Protein AF-A0A932GQT1-F1 (afdb_monomer)

Foldseek 3Di:
DDDDFDEAEDDDDFAEDADPVCQVVSLVVLVVVVVVVVVVQCPDPPTNHPYYHYDPNSRRGHYPVPPPPD

InterPro domains:
  IPR036526 Carbon-nitrogen hydrolase superfamily [G3DSA:3.60.110.10] (1-70)
  IPR036526 Carbon-nitrogen hydrolase superfamily [SSF56317] (6-65)

Sequence (70 aa):
MPDIYGVMCVQAETHVVTGPSDRDEVIQRNVARAVDLLEFAGAEARFETRLVVFPEFCLTGVPESRTLQD

Structure (mmCIF, N/CA/C/O backbone):
data_AF-A0A932GQT1-F1
#
_entry.id   AF-A0A932GQT1-F1
#
loop_
_atom_site.group_PDB
_atom_site.id
_atom_site.type_symbol
_atom_site.label_atom_id
_atom_site.label_alt_id
_atom_site.label_comp_id
_atom_site.label_asym_id
_atom_site.label_entity_id
_atom_site.label_seq_id
_atom_site.pdbx_PDB_ins_code
_atom_site.Cartn_x
_atom_site.Cartn_y
_atom_site.Cartn_z
_atom_site.occupancy
_atom_site.B_iso_or_equiv
_atom_site.auth_seq_id
_atom_site.auth_comp_id
_atom_site.auth_asym_id
_atom_site.auth_atom_id
_atom_site.pdbx_PDB_model_num
ATOM 1 N N . MET A 1 1 ? 26.788 -11.123 -15.638 1.00 58.28 1 MET A N 1
ATOM 2 C CA . MET A 1 1 ? 26.454 -9.807 -15.055 1.00 58.28 1 MET A CA 1
ATOM 3 C C . MET A 1 1 ? 25.354 -10.036 -14.033 1.00 58.28 1 MET A C 1
ATOM 5 O O . MET A 1 1 ? 24.522 -10.889 -14.315 1.00 58.28 1 MET A O 1
ATOM 9 N N . PRO A 1 2 ? 25.373 -9.392 -12.856 1.00 75.56 2 PRO A N 1
ATOM 10 C CA . PRO A 1 2 ? 24.231 -9.452 -11.948 1.00 75.56 2 PRO A CA 1
ATOM 11 C C . PRO A 1 2 ? 23.020 -8.764 -12.593 1.00 75.56 2 PRO A C 1
ATOM 13 O O . PRO A 1 2 ? 23.179 -7.724 -13.231 1.00 75.56 2 PRO A O 1
ATOM 16 N N . ASP A 1 3 ? 21.838 -9.355 -12.432 1.00 79.44 3 ASP A N 1
ATOM 17 C CA . ASP A 1 3 ? 20.566 -8.757 -12.847 1.00 79.44 3 ASP A CA 1
ATOM 18 C C . ASP A 1 3 ? 20.276 -7.535 -11.963 1.00 79.44 3 ASP A C 1
ATOM 20 O O . ASP A 1 3 ? 20.123 -7.660 -10.746 1.00 79.44 3 ASP A O 1
ATOM 24 N N . ILE A 1 4 ? 20.230 -6.349 -12.571 1.00 82.75 4 ILE A N 1
ATOM 25 C CA . ILE A 1 4 ? 19.865 -5.098 -11.898 1.00 82.75 4 ILE A CA 1
ATOM 26 C C . ILE A 1 4 ? 18.360 -4.903 -12.071 1.00 82.75 4 ILE A C 1
ATOM 28 O O . ILE A 1 4 ? 17.861 -4.980 -13.190 1.00 82.75 4 ILE A O 1
ATOM 32 N N . TYR A 1 5 ? 17.644 -4.629 -10.982 1.00 86.50 5 TYR A N 1
ATOM 33 C CA . TYR A 1 5 ? 16.206 -4.363 -11.014 1.00 86.50 5 TYR A CA 1
ATOM 34 C C . TYR A 1 5 ? 15.833 -3.161 -10.148 1.00 86.50 5 TYR A C 1
ATOM 36 O O . TYR A 1 5 ? 16.542 -2.808 -9.202 1.00 86.50 5 TYR A O 1
ATOM 44 N N . GLY A 1 6 ? 14.712 -2.528 -10.492 1.00 88.06 6 GLY A N 1
ATOM 45 C CA . GLY A 1 6 ? 14.145 -1.422 -9.730 1.00 88.06 6 GLY A CA 1
ATOM 46 C C . GLY A 1 6 ? 13.450 -1.903 -8.458 1.00 88.06 6 GLY A C 1
ATOM 47 O O . GLY A 1 6 ? 12.750 -2.921 -8.468 1.00 88.06 6 GLY A O 1
ATOM 48 N N . VAL A 1 7 ? 13.619 -1.140 -7.377 1.00 90.38 7 VAL A N 1
ATOM 49 C CA . VAL A 1 7 ? 12.870 -1.299 -6.126 1.00 90.38 7 VAL A CA 1
ATOM 50 C C . VAL A 1 7 ? 12.074 -0.026 -5.878 1.00 90.38 7 VAL A C 1
ATOM 52 O O . VAL A 1 7 ? 12.655 1.058 -5.820 1.00 90.38 7 VAL A O 1
ATOM 55 N N . MET A 1 8 ? 10.760 -0.158 -5.704 1.00 90.94 8 MET A N 1
ATOM 56 C CA . MET A 1 8 ? 9.882 0.951 -5.339 1.00 90.94 8 MET A CA 1
ATOM 57 C C . MET A 1 8 ? 9.483 0.841 -3.868 1.00 90.94 8 MET A C 1
ATOM 59 O O . MET A 1 8 ? 8.769 -0.078 -3.469 1.00 90.94 8 MET A O 1
ATOM 63 N N . CYS A 1 9 ? 9.933 1.798 -3.061 1.00 92.25 9 CYS A N 1
ATOM 64 C CA . CYS A 1 9 ? 9.531 1.922 -1.664 1.00 92.25 9 CYS A CA 1
ATOM 65 C C . CYS A 1 9 ? 8.350 2.886 -1.564 1.00 92.25 9 CYS A C 1
ATOM 67 O O . CYS A 1 9 ? 8.474 4.061 -1.909 1.00 92.25 9 CYS A O 1
ATOM 69 N N . VAL A 1 10 ? 7.209 2.397 -1.088 1.00 89.88 10 VAL A N 1
ATOM 70 C CA . VAL A 1 10 ? 5.991 3.196 -0.972 1.00 89.88 10 VAL A CA 1
ATOM 71 C C . VAL A 1 10 ? 5.991 3.950 0.355 1.00 89.88 10 VAL A C 1
ATOM 73 O O . VAL A 1 10 ? 6.071 3.347 1.423 1.00 89.88 10 VAL A O 1
ATOM 76 N N . GLN A 1 11 ? 5.829 5.271 0.296 1.00 86.44 11 GLN A N 1
ATOM 77 C CA . GLN A 1 11 ? 5.425 6.076 1.447 1.00 86.44 11 GLN A CA 1
ATOM 78 C C . GLN A 1 11 ? 3.943 6.404 1.296 1.00 86.44 11 GLN A C 1
ATOM 80 O O . GLN A 1 11 ? 3.565 7.241 0.482 1.00 86.44 11 GLN A O 1
ATOM 85 N N . ALA A 1 12 ? 3.103 5.703 2.051 1.00 78.94 12 ALA A N 1
ATOM 86 C CA . ALA A 1 12 ? 1.661 5.888 2.028 1.00 78.94 12 ALA A CA 1
ATOM 87 C C . ALA A 1 12 ? 1.161 6.236 3.428 1.00 78.94 12 ALA A C 1
ATOM 89 O O . ALA A 1 12 ? 1.614 5.657 4.414 1.00 78.94 12 ALA A O 1
ATOM 90 N N . GLU A 1 13 ? 0.205 7.159 3.510 1.00 77.50 13 GLU A N 1
ATOM 91 C CA . GLU A 1 13 ? -0.505 7.440 4.758 1.00 77.50 13 GLU A CA 1
ATOM 92 C C . GLU A 1 13 ? -1.284 6.198 5.189 1.00 77.50 13 GLU A C 1
ATOM 94 O O . GLU A 1 13 ? -2.053 5.646 4.402 1.00 77.50 13 GLU A O 1
ATOM 99 N N . THR A 1 14 ? -1.116 5.733 6.420 1.00 73.88 14 THR A N 1
ATOM 100 C CA . THR A 1 14 ? -1.887 4.588 6.908 1.00 73.88 14 THR A CA 1
ATOM 101 C C . THR A 1 14 ? -3.178 5.077 7.548 1.00 73.88 14 THR A C 1
ATOM 103 O O . THR A 1 14 ? -3.149 5.895 8.464 1.00 73.88 14 THR A O 1
ATOM 106 N N . HIS A 1 15 ? -4.321 4.574 7.080 1.00 80.25 15 HIS A N 1
ATOM 107 C CA . HIS A 1 15 ? -5.603 4.887 7.704 1.00 80.25 15 HIS A CA 1
ATOM 108 C C . HIS A 1 15 ? -5.713 4.225 9.085 1.00 80.25 15 HIS A C 1
ATOM 110 O O . HIS A 1 15 ? -5.269 3.090 9.285 1.00 80.25 15 HIS A O 1
ATOM 116 N N . VAL A 1 16 ? -6.285 4.957 10.040 1.00 80.25 16 VAL A N 1
ATOM 117 C CA . VAL A 1 16 ? -6.485 4.494 11.416 1.00 80.25 16 VAL A CA 1
ATOM 118 C C . VAL A 1 16 ? -7.764 3.671 11.488 1.00 80.25 16 VAL A C 1
ATOM 120 O O . VAL A 1 16 ? -8.779 4.053 10.911 1.00 80.25 16 VAL A O 1
ATOM 123 N N . VAL A 1 17 ? -7.704 2.549 12.202 1.00 82.00 17 VAL A N 1
ATOM 124 C CA . VAL A 1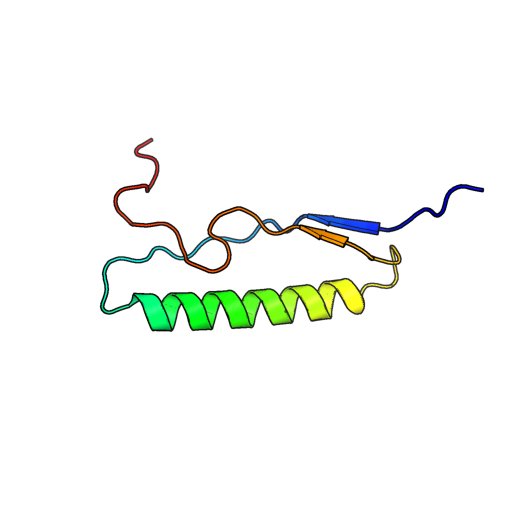 17 ? -8.886 1.771 12.586 1.00 82.00 17 VAL A CA 1
ATOM 125 C C . VAL A 1 17 ? -9.322 2.252 13.964 1.00 82.00 17 VAL A C 1
ATOM 127 O O . VAL A 1 17 ? -8.576 2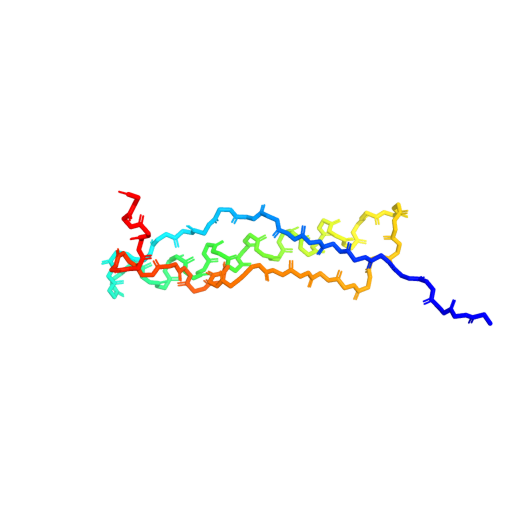.086 14.936 1.00 82.00 17 VAL A O 1
ATOM 130 N N . THR A 1 18 ? -10.509 2.854 14.040 1.00 82.12 18 THR A N 1
ATOM 131 C CA . THR A 1 18 ? -11.073 3.388 15.293 1.00 82.12 18 THR A CA 1
ATOM 132 C C . THR A 1 18 ? -11.776 2.300 16.106 1.00 82.12 18 THR A C 1
ATOM 134 O O . THR A 1 18 ? -11.828 2.359 17.334 1.00 82.12 18 THR A O 1
ATOM 137 N N . GLY A 1 19 ? -12.257 1.234 15.456 1.00 80.06 19 GLY A N 1
ATOM 138 C CA . GLY A 1 19 ? -12.854 0.098 16.144 1.00 80.06 19 GLY A CA 1
ATOM 139 C C . GLY A 1 19 ? -13.127 -1.118 15.251 1.00 80.06 19 GLY A C 1
ATOM 140 O O . GLY A 1 19 ? -12.682 -1.219 14.113 1.00 80.06 19 GLY A O 1
A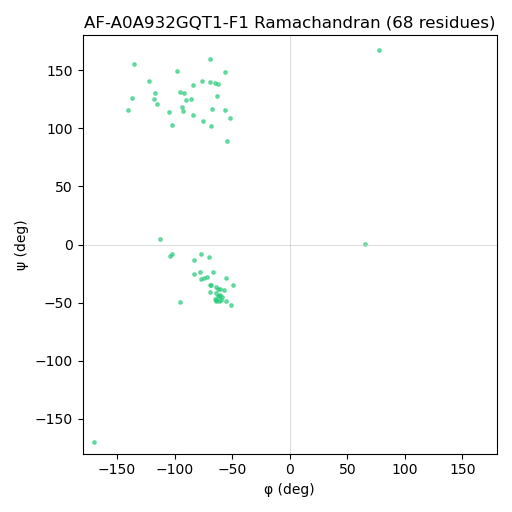TOM 141 N N . PRO A 1 20 ? -13.859 -2.121 15.756 1.00 84.06 20 PRO A N 1
ATOM 142 C CA . PRO A 1 20 ? -14.235 -3.280 14.946 1.00 84.06 20 PRO A CA 1
ATOM 143 C C . PRO A 1 20 ? -15.204 -2.940 13.803 1.00 84.06 20 PRO A C 1
ATOM 145 O O . PRO A 1 20 ? -15.279 -3.690 12.835 1.00 84.06 20 PRO A O 1
ATOM 148 N N . SER A 1 21 ? -15.961 -1.846 13.929 1.00 88.62 21 SER A N 1
ATOM 149 C CA . SER A 1 21 ? -17.037 -1.464 13.007 1.00 88.62 21 SER A CA 1
ATOM 150 C C . SER A 1 21 ? -16.559 -0.847 11.694 1.00 88.62 21 SER A C 1
A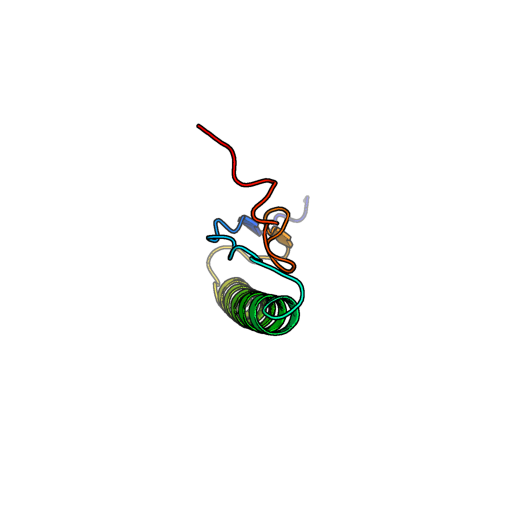TOM 152 O O . SER A 1 21 ? -17.246 -0.997 10.692 1.00 88.62 21 SER A O 1
ATOM 154 N N . ASP A 1 22 ? -15.413 -0.163 11.686 1.00 86.81 22 ASP A N 1
ATOM 155 C CA . ASP A 1 22 ? -14.823 0.486 10.504 1.00 86.81 22 ASP A CA 1
ATOM 156 C C . ASP A 1 22 ? -13.661 -0.322 9.900 1.00 86.81 22 ASP A C 1
ATOM 158 O O . ASP A 1 22 ? -13.197 -0.028 8.800 1.00 86.81 22 ASP A O 1
ATOM 162 N N . ARG A 1 23 ? -13.213 -1.382 10.585 1.00 87.44 23 ARG A N 1
ATOM 163 C CA . ARG A 1 23 ? -12.074 -2.216 10.178 1.00 87.44 23 ARG A CA 1
ATOM 164 C C . ARG A 1 23 ? -12.162 -2.700 8.731 1.00 87.44 23 ARG A C 1
ATOM 166 O O . ARG A 1 23 ? -11.199 -2.566 7.982 1.00 87.44 23 ARG A O 1
ATOM 173 N N . ASP A 1 24 ? -13.283 -3.306 8.351 1.00 91.25 24 ASP A N 1
ATOM 174 C CA . ASP A 1 24 ? -13.402 -3.950 7.040 1.00 91.25 24 ASP A CA 1
ATOM 175 C C . ASP A 1 24 ? -13.425 -2.903 5.909 1.00 91.25 24 ASP A C 1
ATOM 177 O O . ASP A 1 24 ? -12.821 -3.124 4.859 1.00 91.25 24 ASP A O 1
ATOM 181 N N . GLU A 1 25 ? -14.025 -1.732 6.150 1.00 91.25 25 GLU A N 1
ATOM 182 C CA . GLU A 1 25 ? -13.998 -0.589 5.228 1.00 91.25 25 GLU A CA 1
ATOM 183 C C . GLU A 1 25 ? -12.573 -0.037 5.065 1.00 91.25 25 GLU A C 1
ATOM 185 O O . GLU A 1 25 ? -12.098 0.155 3.942 1.00 91.25 25 GLU A O 1
ATOM 190 N N . VAL A 1 26 ? -11.855 0.159 6.176 1.00 89.56 26 VAL A N 1
ATOM 191 C CA . VAL A 1 26 ? -10.462 0.630 6.167 1.00 89.56 26 VAL A CA 1
ATOM 192 C C . VAL A 1 26 ? -9.557 -0.346 5.413 1.00 89.56 26 VAL A C 1
ATOM 194 O O . VAL A 1 26 ? -8.750 0.084 4.587 1.00 89.56 26 VAL A O 1
ATOM 197 N N . ILE A 1 27 ? -9.720 -1.655 5.633 1.00 90.81 27 ILE A N 1
ATOM 198 C CA . ILE A 1 27 ? -8.974 -2.691 4.905 1.00 90.81 27 ILE A CA 1
ATOM 199 C C . ILE A 1 27 ? -9.272 -2.616 3.408 1.00 90.81 27 ILE A C 1
ATOM 201 O O . ILE A 1 27 ? -8.338 -2.593 2.609 1.00 90.81 27 ILE A O 1
ATOM 205 N N . GLN A 1 28 ? -10.545 -2.548 3.010 1.00 92.00 28 GLN A N 1
ATOM 206 C CA . GLN A 1 28 ? -10.914 -2.465 1.594 1.00 92.00 28 GLN A CA 1
ATOM 207 C C . GLN A 1 28 ? -10.300 -1.238 0.918 1.00 92.00 28 GLN A C 1
ATOM 209 O O . GLN A 1 28 ? -9.712 -1.359 -0.158 1.00 92.00 28 GLN A O 1
ATOM 214 N N . ARG A 1 29 ? -10.366 -0.073 1.569 1.00 90.38 29 ARG A N 1
ATOM 215 C CA . ARG A 1 29 ? -9.775 1.170 1.060 1.00 90.38 29 ARG A CA 1
ATOM 216 C C . ARG A 1 29 ? -8.255 1.070 0.917 1.00 90.38 29 ARG A C 1
ATOM 218 O O . ARG A 1 29 ? -7.700 1.479 -0.102 1.00 90.38 29 ARG A O 1
ATOM 225 N N . ASN A 1 30 ? -7.584 0.514 1.922 1.00 90.62 30 ASN A N 1
ATOM 226 C CA . ASN A 1 30 ? -6.139 0.314 1.907 1.00 90.62 30 ASN A CA 1
ATOM 227 C C . ASN A 1 30 ? -5.700 -0.666 0.811 1.00 90.62 30 ASN A C 1
ATOM 229 O O . ASN A 1 30 ? -4.712 -0.408 0.125 1.00 90.62 30 ASN A O 1
ATOM 233 N N . VAL A 1 31 ? -6.440 -1.764 0.629 1.00 92.19 31 VAL A N 1
ATOM 234 C CA . VAL A 1 31 ? -6.185 -2.762 -0.418 1.00 92.19 31 VAL A CA 1
ATOM 235 C C . VAL A 1 31 ? -6.371 -2.155 -1.804 1.00 92.19 31 VAL A C 1
ATOM 237 O O . VAL A 1 31 ? -5.480 -2.307 -2.634 1.00 92.19 31 VAL A O 1
ATOM 240 N N . ALA A 1 32 ? -7.471 -1.435 -2.048 1.00 92.44 32 ALA A N 1
ATOM 241 C CA . ALA A 1 32 ? -7.721 -0.784 -3.336 1.00 92.44 32 ALA A CA 1
ATOM 242 C C . ALA A 1 32 ? -6.564 0.151 -3.720 1.00 92.44 32 ALA A C 1
ATOM 244 O O . ALA A 1 32 ? -5.970 0.011 -4.783 1.00 92.44 32 ALA A O 1
ATOM 245 N N . ARG A 1 33 ? -6.139 1.010 -2.788 1.00 90.75 33 ARG A N 1
ATOM 246 C CA . ARG A 1 33 ? -4.991 1.896 -3.000 1.00 90.75 33 ARG A CA 1
ATOM 247 C C . ARG A 1 33 ? -3.680 1.136 -3.234 1.00 90.75 33 ARG A C 1
ATOM 249 O O . ARG A 1 33 ? -2.848 1.579 -4.020 1.00 90.75 33 ARG A O 1
ATOM 256 N N . ALA A 1 34 ? -3.451 0.025 -2.530 1.00 91.06 34 ALA A N 1
ATOM 257 C CA . ALA A 1 34 ? -2.251 -0.785 -2.730 1.00 91.06 34 ALA A CA 1
ATOM 258 C C . ALA A 1 34 ? -2.212 -1.400 -4.138 1.00 91.06 34 ALA A C 1
ATOM 260 O O . ALA A 1 34 ? -1.141 -1.454 -4.738 1.00 91.06 34 ALA A O 1
ATOM 261 N N . VAL A 1 35 ? -3.365 -1.807 -4.680 1.00 92.88 35 VAL A N 1
ATOM 262 C CA . VAL A 1 35 ? -3.486 -2.276 -6.068 1.00 92.88 35 VAL A CA 1
ATOM 263 C C . VAL A 1 35 ? -3.158 -1.151 -7.049 1.00 92.88 35 VAL A C 1
ATOM 265 O O . VAL A 1 35 ? -2.289 -1.348 -7.893 1.00 92.88 35 VAL A O 1
ATOM 268 N N . ASP A 1 36 ? -3.732 0.043 -6.877 1.00 92.00 36 ASP A N 1
ATOM 269 C CA . ASP A 1 36 ? -3.443 1.195 -7.749 1.00 92.00 36 ASP A CA 1
ATOM 270 C C . ASP A 1 36 ? -1.939 1.539 -7.773 1.00 92.00 36 ASP A C 1
ATOM 272 O O . ASP A 1 36 ? -1.359 1.845 -8.816 1.00 92.00 36 ASP A O 1
ATOM 276 N N . LEU A 1 37 ? -1.270 1.451 -6.617 1.00 89.62 37 LEU A N 1
ATOM 277 C CA . LEU A 1 37 ? 0.173 1.683 -6.500 1.00 89.62 37 LEU A CA 1
ATOM 278 C C . LEU A 1 37 ? 1.010 0.596 -7.185 1.00 89.62 37 LEU A C 1
ATOM 280 O O . LEU A 1 37 ? 2.072 0.904 -7.726 1.00 89.62 37 LEU A O 1
ATOM 284 N N . LEU A 1 38 ? 0.555 -0.660 -7.169 1.00 89.88 38 LEU A N 1
ATOM 285 C CA . LEU A 1 38 ? 1.201 -1.754 -7.896 1.00 89.88 38 LEU A CA 1
ATOM 286 C C . LEU A 1 38 ? 1.046 -1.585 -9.410 1.00 89.88 38 LEU A C 1
ATOM 288 O O . LEU A 1 38 ? 2.011 -1.796 -10.143 1.00 89.88 38 LEU A O 1
ATOM 292 N N . GLU A 1 39 ? -0.134 -1.172 -9.874 1.00 90.56 39 GLU A N 1
ATOM 293 C CA . GLU A 1 39 ? -0.373 -0.864 -11.287 1.00 90.56 39 GLU A CA 1
ATOM 294 C C . GLU A 1 39 ? 0.518 0.289 -11.757 1.00 90.56 39 GLU A C 1
ATOM 296 O O . GLU A 1 39 ? 1.173 0.183 -12.795 1.00 90.56 39 GLU A O 1
ATOM 301 N N . PHE A 1 40 ? 0.628 1.350 -10.951 1.00 87.69 40 PHE A N 1
ATOM 302 C CA . PHE A 1 40 ? 1.551 2.453 -11.210 1.00 87.69 40 PHE A CA 1
ATOM 303 C C . PHE A 1 40 ? 3.014 1.984 -11.269 1.00 87.69 40 PHE A C 1
ATOM 305 O O . PHE A 1 40 ? 3.728 2.310 -12.217 1.00 87.69 40 PHE A O 1
ATOM 312 N N . ALA A 1 41 ? 3.456 1.182 -10.294 1.00 86.75 41 ALA A N 1
ATOM 313 C CA . ALA A 1 41 ? 4.823 0.663 -10.242 1.00 86.75 41 ALA A CA 1
ATOM 314 C C . ALA A 1 41 ? 5.171 -0.200 -11.466 1.00 86.75 41 ALA A C 1
ATOM 316 O O . ALA A 1 41 ? 6.291 -0.135 -11.968 1.00 86.75 41 ALA A O 1
ATOM 317 N N . GLY A 1 42 ? 4.216 -1.003 -11.944 1.00 83.81 42 GLY A N 1
ATOM 318 C CA . GLY A 1 42 ? 4.384 -1.838 -13.134 1.00 83.81 42 GLY A CA 1
ATOM 319 C C . GLY A 1 42 ? 4.343 -1.054 -14.447 1.00 83.81 42 GLY A C 1
ATOM 320 O O . GLY A 1 42 ? 4.974 -1.465 -15.420 1.00 83.81 42 GLY A O 1
ATOM 321 N N . ALA A 1 43 ? 3.622 0.069 -14.487 1.00 84.94 43 ALA A N 1
ATOM 322 C CA . ALA A 1 43 ? 3.557 0.946 -15.653 1.00 84.94 43 ALA A CA 1
ATOM 323 C C . ALA A 1 43 ? 4.801 1.839 -15.803 1.00 84.94 43 ALA A C 1
ATOM 325 O O . ALA A 1 43 ? 5.103 2.287 -16.912 1.00 84.94 43 ALA A O 1
ATOM 326 N N . GLU A 1 44 ? 5.529 2.104 -14.714 1.00 75.31 44 GLU A N 1
ATOM 327 C CA . GLU A 1 44 ? 6.705 2.968 -14.753 1.00 75.31 44 GLU A CA 1
ATOM 328 C C . GLU A 1 44 ? 7.926 2.289 -15.390 1.00 75.31 44 GLU A C 1
ATOM 330 O O . GLU A 1 44 ? 8.611 1.451 -14.804 1.00 75.31 44 GLU A O 1
ATOM 335 N N . ALA A 1 45 ? 8.242 2.705 -16.617 1.00 64.25 45 ALA A N 1
ATOM 336 C CA . ALA A 1 45 ? 9.289 2.110 -17.446 1.00 64.25 45 ALA A CA 1
ATOM 337 C C . ALA A 1 45 ? 10.719 2.521 -17.045 1.00 64.25 45 ALA A C 1
ATOM 339 O O . ALA A 1 45 ? 11.693 2.010 -17.601 1.00 64.25 45 ALA A O 1
ATOM 340 N N . ARG A 1 46 ? 10.872 3.480 -16.121 1.00 66.56 46 ARG A N 1
ATOM 341 C CA . ARG A 1 46 ? 12.173 4.106 -15.825 1.00 66.56 46 ARG A CA 1
ATOM 342 C C . ARG A 1 46 ? 13.137 3.186 -15.076 1.00 66.56 46 ARG A C 1
ATOM 344 O O . ARG A 1 46 ? 14.350 3.312 -15.228 1.00 66.56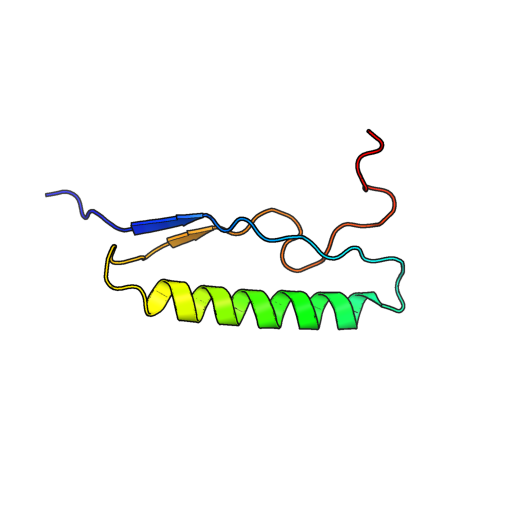 46 ARG A O 1
ATOM 351 N N . PHE A 1 47 ? 12.594 2.256 -14.304 1.00 62.38 47 PHE A N 1
ATOM 352 C CA . PHE A 1 47 ? 13.327 1.202 -13.624 1.00 62.38 47 PHE A CA 1
ATOM 353 C C . PHE A 1 47 ? 12.441 -0.017 -13.753 1.00 62.38 47 PHE A C 1
ATOM 355 O O . PHE A 1 47 ? 11.326 0.028 -13.252 1.00 62.38 47 PHE A O 1
ATOM 362 N N . GLU A 1 48 ? 12.885 -1.057 -14.451 1.00 83.06 48 GLU A N 1
ATOM 363 C CA . GLU A 1 48 ? 12.166 -2.328 -14.537 1.00 83.06 48 GLU A CA 1
ATOM 364 C C . GLU A 1 48 ? 11.904 -2.846 -13.110 1.00 83.06 48 GLU A C 1
ATOM 366 O O . GLU A 1 48 ? 12.755 -3.492 -12.489 1.00 83.06 48 GLU A O 1
ATOM 371 N N . THR A 1 49 ? 10.775 -2.438 -12.529 1.00 87.25 49 THR A N 1
ATOM 372 C CA . THR A 1 49 ? 10.522 -2.558 -11.097 1.00 87.25 49 THR A CA 1
ATOM 373 C C . THR A 1 49 ? 10.007 -3.956 -10.863 1.00 87.25 49 THR A C 1
ATOM 375 O O . THR A 1 49 ? 8.916 -4.316 -11.293 1.00 87.25 49 THR A O 1
ATOM 378 N N . ARG A 1 50 ? 10.826 -4.766 -10.194 1.00 87.69 50 ARG A N 1
ATOM 379 C CA . ARG A 1 50 ? 10.497 -6.163 -9.878 1.00 87.69 50 ARG A CA 1
ATOM 380 C C . ARG A 1 50 ? 10.111 -6.345 -8.411 1.00 87.69 50 ARG A C 1
ATOM 382 O O . ARG A 1 50 ? 9.645 -7.416 -8.035 1.00 87.69 50 ARG A O 1
ATOM 389 N N . LEU A 1 51 ? 10.309 -5.314 -7.586 1.00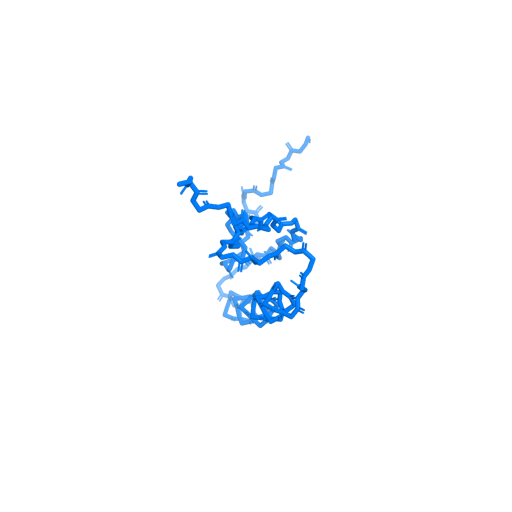 90.12 51 LEU A N 1
ATOM 390 C CA . LEU A 1 51 ? 10.012 -5.335 -6.159 1.00 90.12 51 LEU A CA 1
ATOM 391 C C . LEU A 1 51 ? 9.339 -4.032 -5.722 1.00 90.12 51 LEU A C 1
ATOM 393 O O . LEU A 1 51 ? 9.890 -2.946 -5.905 1.00 90.12 51 LEU A O 1
ATOM 397 N N . VAL A 1 52 ? 8.180 -4.164 -5.081 1.00 91.69 52 VAL A N 1
ATOM 398 C CA . VAL A 1 52 ? 7.467 -3.067 -4.421 1.00 91.69 52 VAL A CA 1
ATOM 399 C C . VAL A 1 52 ? 7.402 -3.370 -2.930 1.00 91.69 52 VAL A C 1
ATOM 401 O O . VAL A 1 52 ? 7.036 -4.477 -2.534 1.00 9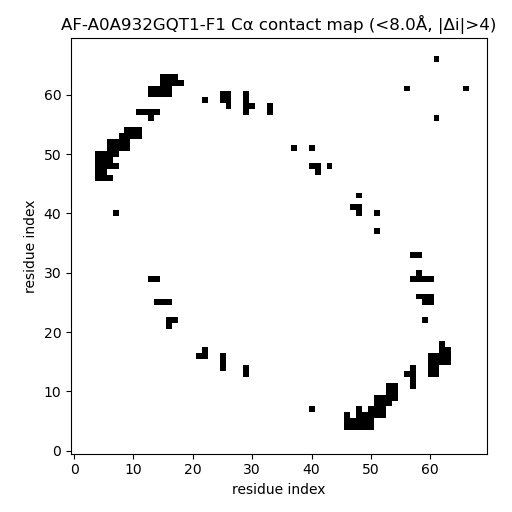1.69 52 VAL A O 1
ATOM 404 N N . VAL A 1 53 ? 7.781 -2.399 -2.101 1.00 93.69 53 VAL A N 1
ATOM 405 C CA . VAL A 1 53 ? 7.824 -2.531 -0.641 1.00 93.69 53 VAL A CA 1
ATOM 406 C C . VAL A 1 53 ? 6.816 -1.573 -0.022 1.00 93.69 53 VAL A C 1
ATOM 408 O O . VAL A 1 53 ? 6.913 -0.360 -0.206 1.00 93.69 53 VAL A O 1
ATOM 411 N N . PHE A 1 54 ? 5.867 -2.126 0.732 1.00 92.81 54 PHE A N 1
ATOM 412 C CA . PHE A 1 54 ? 4.883 -1.367 1.500 1.00 92.81 54 PHE A CA 1
ATOM 413 C C . PHE A 1 54 ? 5.306 -1.238 2.969 1.00 92.81 54 PHE A C 1
ATOM 415 O O . PHE A 1 54 ? 5.953 -2.148 3.497 1.00 92.81 54 PHE A O 1
ATOM 422 N N . PRO A 1 55 ? 4.927 -0.141 3.647 1.00 90.19 55 PRO A N 1
ATOM 423 C CA . PRO A 1 55 ? 5.172 0.010 5.072 1.00 90.19 55 PRO A CA 1
ATOM 424 C C . PRO A 1 55 ? 4.304 -0.962 5.882 1.00 90.19 55 PRO A C 1
ATOM 426 O O . PRO A 1 55 ? 3.259 -1.437 5.424 1.00 90.19 55 PRO A O 1
ATOM 429 N N . GLU A 1 56 ? 4.717 -1.235 7.119 1.00 87.31 56 GLU A N 1
ATOM 430 C CA . GLU A 1 56 ? 3.882 -1.975 8.065 1.00 87.31 56 GLU A CA 1
ATOM 431 C C . GLU A 1 56 ? 2.522 -1.276 8.236 1.00 87.31 56 GLU A C 1
ATOM 433 O O . GLU A 1 56 ? 2.410 -0.056 8.109 1.00 87.31 56 GLU A O 1
ATOM 438 N N . PHE A 1 57 ? 1.470 -2.058 8.494 1.00 88.06 57 PHE A N 1
ATOM 439 C CA . PHE A 1 57 ? 0.088 -1.585 8.645 1.00 88.06 57 PHE A CA 1
ATOM 440 C C . PHE A 1 57 ? -0.559 -0.990 7.385 1.00 88.06 57 PHE A C 1
ATOM 442 O O . PHE A 1 57 ? -1.741 -0.659 7.427 1.00 88.06 57 PHE A O 1
ATOM 449 N N . CYS A 1 58 ? 0.142 -0.942 6.246 1.00 89.19 58 CYS A N 1
ATOM 450 C CA . CYS A 1 58 ? -0.379 -0.432 4.972 1.00 89.19 58 CYS A CA 1
ATOM 451 C C . CYS A 1 58 ? -1.745 -1.014 4.578 1.00 89.19 58 CYS A C 1
ATOM 453 O O . CYS A 1 58 ? -2.534 -0.318 3.947 1.00 89.19 58 CYS A O 1
ATOM 455 N N . LEU A 1 59 ? -2.006 -2.284 4.906 1.00 89.56 59 LEU A N 1
ATOM 456 C CA . LEU A 1 59 ? -3.245 -2.978 4.547 1.00 89.56 59 LEU A CA 1
ATOM 457 C C . LEU A 1 59 ? -4.275 -2.932 5.675 1.00 89.56 59 LEU A C 1
ATOM 459 O O . LEU A 1 59 ? -5.433 -2.587 5.463 1.00 89.56 59 LEU A O 1
ATOM 463 N N . THR A 1 60 ? -3.854 -3.272 6.888 1.00 88.12 60 THR A N 1
ATOM 464 C CA . THR A 1 60 ? -4.758 -3.454 8.030 1.00 88.12 60 THR A CA 1
ATOM 465 C C . THR A 1 60 ? -5.117 -2.159 8.744 1.00 88.12 60 THR A C 1
ATOM 467 O O . THR A 1 60 ? -6.031 -2.164 9.561 1.00 88.12 60 THR A O 1
ATOM 470 N N . GLY A 1 61 ? -4.395 -1.073 8.470 1.00 84.12 61 GLY A N 1
ATOM 471 C CA . GLY A 1 61 ? -4.465 0.153 9.248 1.00 84.12 61 GLY A CA 1
ATOM 472 C C . GLY A 1 61 ? -3.698 0.068 10.571 1.00 84.12 61 GLY A C 1
ATOM 473 O O . GLY A 1 61 ? -3.273 -1.012 11.001 1.00 84.12 61 GLY A O 1
ATOM 474 N N . VAL A 1 62 ? -3.509 1.226 11.207 1.00 81.88 62 VAL A N 1
ATOM 475 C CA . VAL A 1 62 ? -2.921 1.340 12.553 1.00 81.88 62 VAL A CA 1
ATOM 476 C C 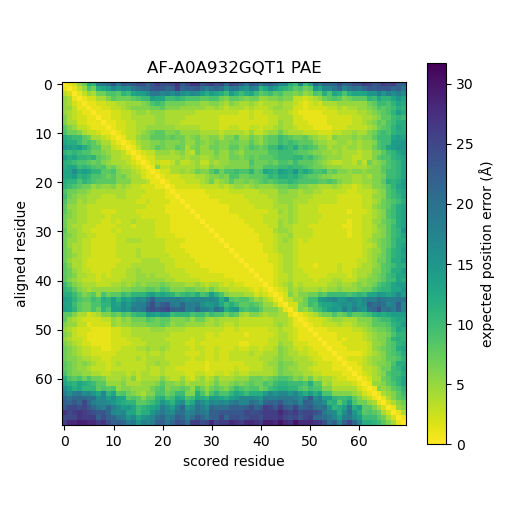. VAL A 1 62 ? -4.063 1.397 13.576 1.00 81.88 62 VAL A C 1
ATOM 478 O O . VAL A 1 62 ? -4.996 2.176 13.380 1.00 81.88 62 VAL A O 1
ATOM 481 N N . PRO A 1 63 ? -4.030 0.604 14.663 1.00 73.00 63 PRO A N 1
ATOM 482 C CA . PRO A 1 63 ? -4.989 0.751 15.754 1.00 73.00 63 PRO A CA 1
ATOM 483 C C . PRO A 1 63 ? -4.845 2.126 16.413 1.00 73.00 63 PRO A C 1
ATOM 485 O O . PRO A 1 63 ? -3.724 2.540 16.701 1.00 73.00 63 PRO A O 1
ATOM 488 N N . GLU A 1 64 ? -5.950 2.790 16.747 1.00 68.38 64 GLU A N 1
ATOM 489 C CA . GLU A 1 64 ? -5.934 4.095 17.436 1.00 68.38 64 GLU A CA 1
ATOM 490 C C . GLU A 1 64 ? -5.144 4.074 18.767 1.00 68.38 64 GLU A C 1
ATOM 492 O O . GLU A 1 64 ? -4.496 5.045 19.152 1.00 68.38 64 GLU A O 1
ATOM 497 N N . SER A 1 65 ? -5.079 2.924 19.445 1.00 66.81 65 SER A N 1
ATOM 498 C CA . SER A 1 65 ? -4.263 2.741 20.658 1.00 66.81 65 SER A CA 1
ATOM 499 C C . SER A 1 65 ? -2.747 2.742 20.419 1.00 66.81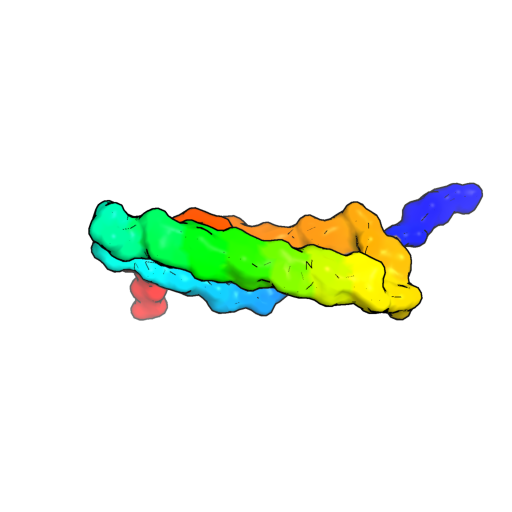 65 SER A C 1
ATOM 501 O O . SER A 1 65 ? -1.977 2.773 21.378 1.00 66.81 65 SER A O 1
ATOM 503 N N . ARG A 1 66 ? -2.310 2.677 19.156 1.00 58.47 66 ARG A N 1
ATOM 504 C CA . ARG A 1 66 ? -0.906 2.710 18.721 1.00 58.47 66 ARG A CA 1
ATOM 505 C C . ARG A 1 66 ? -0.546 3.974 17.949 1.00 58.47 66 ARG A C 1
ATOM 507 O O . ARG A 1 66 ? 0.583 4.055 17.465 1.00 58.47 66 ARG A O 1
ATOM 514 N N . THR A 1 67 ? -1.457 4.942 17.823 1.00 55.97 67 THR A N 1
ATOM 515 C CA . THR A 1 67 ? -1.073 6.273 17.342 1.00 55.97 67 THR A CA 1
ATOM 516 C C . THR A 1 67 ? 0.032 6.768 18.267 1.00 55.97 67 THR A C 1
ATOM 518 O O . THR A 1 67 ? -0.184 6.860 19.476 1.00 55.97 67 THR A O 1
ATOM 521 N N . LEU A 1 68 ? 1.236 6.955 17.718 1.00 52.94 68 LEU A N 1
ATOM 522 C CA . LEU A 1 68 ? 2.382 7.485 18.448 1.00 52.94 68 LEU A CA 1
ATOM 523 C C . LEU A 1 68 ? 1.913 8.782 19.112 1.00 52.94 68 LEU A C 1
ATOM 525 O O . LEU A 1 68 ? 1.579 9.744 18.426 1.00 52.94 68 LEU A O 1
ATOM 529 N N . GLN A 1 69 ? 1.771 8.752 20.437 1.00 47.12 69 GLN A N 1
ATOM 530 C CA . GLN A 1 69 ? 1.661 9.972 21.217 1.00 47.12 69 GLN A CA 1
ATOM 531 C C . GLN A 1 69 ? 3.040 10.619 21.117 1.00 47.12 69 GLN A C 1
ATOM 533 O O . GLN A 1 69 ? 3.988 10.112 21.719 1.00 47.12 69 GLN A O 1
ATOM 538 N N . ASP A 1 70 ? 3.147 11.640 20.268 1.00 43.19 70 ASP A N 1
ATOM 539 C CA . ASP A 1 70 ? 4.268 12.580 20.285 1.00 43.19 70 ASP A CA 1
ATOM 540 C C . ASP A 1 70 ? 4.351 13.288 21.650 1.00 43.19 70 ASP A C 1
ATOM 542 O O . ASP A 1 70 ? 3.285 13.676 22.192 1.00 43.19 70 ASP A O 1
#

Mean predicted aligned error: 6.61 Å

pLDDT: mean 82.31, std 11.74, range [43.19, 93.69]

Solvent-accessible surface area (backbone atoms only — not comparable to full-atom values): 4323 Å² total; per-residue (Å²): 130,85,89,84,70,26,73,47,76,53,89,73,89,59,56,68,29,86,48,85,87,49,33,66,60,51,27,51,55,28,45,53,53,50,50,54,52,48,53,51,47,67,66,40,78,90,40,66,46,80,43,75,44,75,54,87,43,49,45,71,27,43,52,61,92,66,58,80,80,125

Secondary structure (DSSP, 8-state):
-PPP-EEEE---PPPEE-STTTHHHHHHHHHHHHHHHHHHHHH-TTS-EEEEEPPTTTTT-EEGGGS---

Nearest PDB structures (foldseek):
  2vor-assembly1_A  TM=5.693E-01  e=5.471E+00  Mycobacterium tuberculosis H37Rv
  6msg-assembly1_B  TM=4.574E-01  e=6.270E+00  Homo sapiens

Radius of gyration: 15.15 Å; Cα contacts (8 Å, |Δi|>4): 81; chains: 1; bounding box: 44×22×39 Å

Organism: Tectimicrobiota bacterium (NCBI:txid2528274)